Protein AF-A0A661KDM8-F1 (afdb_monomer_lite)

Foldseek 3Di:
DDPDDPPVDVVVVVVLVVLLVVLVVLLVVLVVVLVVVDPDLSNLLSVLSNVLSVLLNVLSVLVVVCVPPPDVVSVVVSVVSNVVSVVSNVVSVVVSVVD

Radius of gyration: 16.79 Å; chains: 1; bounding box: 44×20×50 Å

pLDDT: mean 72.52, std 11.87, range [35.94, 87.19]

Sequence (99 aa):
MEISGYVFNINDVIVKLFMLVIYGIIAFIFLKARKNFSGGKIAQVSTLIVIMILLFAVSDLVYFLVPFIGQAFTVALSTIFRLIGLCVLAFGGVRLVTI

Secondary structure (DSSP, 8-state):
---------HHHHHHHHHHHHHHHHHHHHHHHHHHHSTTSHHHHHHHHHHHHHHHHHHHHHHHHTHHHH-HHHHHHHHHHHHHHHHHHHHHHHHHHHH-

Structure (mmCIF, N/CA/C/O backbone):
data_AF-A0A661KDM8-F1
#
_entry.id   AF-A0A661KDM8-F1
#
loop_
_atom_site.group_PDB
_atom_site.id
_atom_site.type_symbol
_atom_site.label_atom_id
_atom_site.label_alt_id
_atom_site.label_comp_id
_atom_site.label_asym_id
_atom_site.label_entity_id
_atom_site.label_seq_id
_atom_site.pdbx_PDB_ins_code
_atom_site.Cartn_x
_atom_site.Cartn_y
_atom_site.Cartn_z
_atom_site.occupancy
_atom_site.B_iso_or_equiv
_atom_site.auth_seq_id
_atom_site.auth_comp_id
_atom_site.auth_asym_id
_atom_site.auth_atom_id
_atom_site.pdbx_PDB_model_num
ATOM 1 N N . MET A 1 1 ? 25.162 -13.482 -27.519 1.00 37.97 1 MET A N 1
ATOM 2 C CA . MET A 1 1 ? 25.161 -12.295 -26.640 1.00 37.97 1 MET A CA 1
ATOM 3 C C . MET A 1 1 ? 23.707 -11.872 -26.508 1.00 37.97 1 MET A C 1
ATOM 5 O O . MET A 1 1 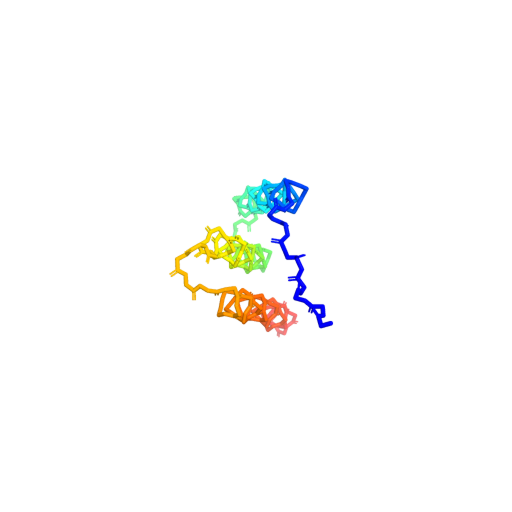? 23.189 -11.158 -27.355 1.00 37.97 1 MET A O 1
ATOM 9 N N . GLU A 1 2 ? 23.011 -12.489 -25.555 1.00 35.94 2 GLU A N 1
ATOM 10 C CA . GLU A 1 2 ? 21.574 -12.326 -25.329 1.00 35.94 2 GLU A CA 1
ATOM 11 C C . GLU A 1 2 ? 21.320 -10.959 -24.689 1.00 35.94 2 GLU A C 1
ATOM 13 O O . GLU A 1 2 ? 21.478 -10.773 -23.485 1.00 35.94 2 GLU A O 1
ATOM 18 N N . ILE A 1 3 ? 20.968 -9.974 -25.515 1.00 47.94 3 ILE A N 1
ATOM 19 C CA . ILE A 1 3 ? 20.397 -8.717 -25.038 1.00 47.94 3 ILE A CA 1
ATOM 20 C C . ILE A 1 3 ? 18.936 -9.019 -24.726 1.00 47.94 3 ILE A C 1
ATOM 22 O O . ILE A 1 3 ? 18.089 -9.087 -25.615 1.00 47.94 3 ILE A O 1
ATOM 26 N N . SER A 1 4 ? 18.711 -9.320 -23.449 1.00 45.25 4 SER A N 1
ATOM 27 C CA . SER A 1 4 ? 17.441 -9.734 -22.868 1.00 45.25 4 SER A CA 1
ATOM 28 C C . SER A 1 4 ? 16.326 -8.768 -23.263 1.00 45.25 4 SER A C 1
ATOM 30 O O . SER A 1 4 ? 16.291 -7.606 -22.852 1.00 45.25 4 SER A O 1
ATOM 32 N N . GLY A 1 5 ? 15.447 -9.268 -24.129 1.00 44.78 5 GLY A N 1
ATOM 33 C CA . GLY A 1 5 ? 14.269 -8.581 -24.609 1.00 44.78 5 GLY A CA 1
ATOM 34 C C . GLY A 1 5 ? 13.248 -8.445 -23.494 1.00 44.78 5 GLY A C 1
ATOM 35 O O . GLY A 1 5 ? 12.580 -9.406 -23.137 1.00 44.78 5 GLY A O 1
ATOM 36 N N . TYR A 1 6 ? 13.061 -7.223 -23.015 1.00 48.47 6 TYR A N 1
ATOM 37 C CA . TYR A 1 6 ? 11.785 -6.819 -22.445 1.00 48.47 6 TYR A CA 1
ATOM 38 C C . TYR A 1 6 ? 10.978 -6.177 -23.564 1.00 48.47 6 TYR A C 1
ATOM 40 O O . TYR A 1 6 ? 10.935 -4.958 -23.727 1.00 48.47 6 TYR A O 1
ATOM 48 N N . VAL A 1 7 ? 10.350 -7.036 -24.369 1.00 49.59 7 VAL A N 1
ATOM 49 C CA . VAL A 1 7 ? 9.136 -6.647 -25.084 1.00 49.59 7 VAL A CA 1
ATOM 50 C C . VAL A 1 7 ? 8.209 -6.098 -24.007 1.00 49.59 7 VAL A C 1
ATOM 52 O O . VAL A 1 7 ? 7.941 -6.800 -23.035 1.00 49.59 7 VAL A O 1
ATOM 55 N N . PHE A 1 8 ? 7.770 -4.848 -24.142 1.00 53.69 8 PHE A N 1
ATOM 56 C CA . PHE A 1 8 ? 6.684 -4.285 -23.346 1.00 53.69 8 PHE A CA 1
ATOM 57 C C . PHE A 1 8 ? 5.452 -5.163 -23.596 1.00 53.69 8 PHE A C 1
ATOM 59 O O . PHE A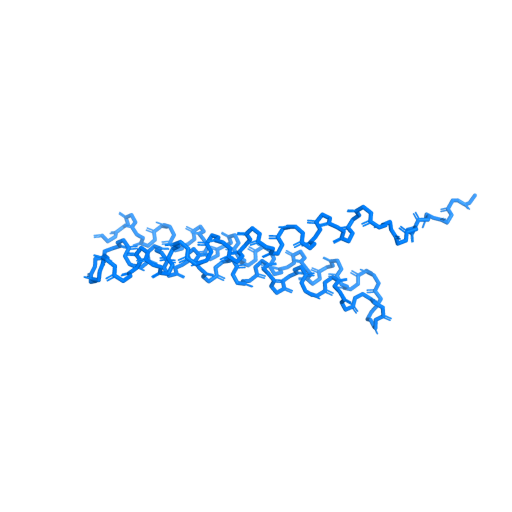 1 8 ? 4.702 -4.963 -24.551 1.00 53.69 8 PHE A O 1
ATOM 66 N N . ASN A 1 9 ? 5.340 -6.249 -22.834 1.00 60.12 9 ASN A N 1
ATOM 67 C CA . ASN A 1 9 ? 4.358 -7.277 -23.081 1.00 60.12 9 ASN A CA 1
ATOM 68 C C . ASN A 1 9 ? 3.039 -6.710 -22.583 1.00 60.12 9 ASN A C 1
ATOM 70 O O . ASN A 1 9 ? 2.886 -6.391 -21.404 1.00 60.12 9 ASN A O 1
ATOM 74 N N . ILE A 1 10 ? 2.081 -6.571 -23.492 1.00 64.06 10 ILE A N 1
ATOM 75 C CA . ILE A 1 10 ? 0.721 -6.129 -23.171 1.00 64.06 10 ILE A CA 1
ATOM 76 C C . ILE A 1 10 ? 0.151 -6.937 -21.993 1.00 64.06 10 ILE A C 1
ATOM 78 O O . ILE A 1 10 ? -0.547 -6.379 -21.153 1.00 64.06 10 ILE A O 1
ATOM 82 N N . ASN A 1 11 ? 0.541 -8.209 -21.863 1.00 70.56 11 ASN A N 1
ATOM 83 C CA . ASN A 1 11 ? 0.190 -9.070 -20.738 1.00 70.56 11 ASN A CA 1
ATOM 84 C C . ASN A 1 11 ? 0.663 -8.525 -19.374 1.00 70.56 11 ASN A C 1
ATOM 86 O O . ASN A 1 11 ? -0.136 -8.489 -18.443 1.00 70.56 11 ASN A O 1
ATOM 90 N N . ASP A 1 12 ? 1.901 -8.038 -19.242 1.00 71.88 12 ASP A N 1
ATOM 91 C CA . ASP A 1 12 ? 2.420 -7.483 -17.978 1.00 71.88 12 ASP A CA 1
ATOM 92 C C . ASP A 1 12 ? 1.689 -6.198 -17.576 1.00 71.88 12 ASP A C 1
ATOM 94 O O . ASP A 1 12 ? 1.376 -5.977 -16.402 1.00 71.88 12 ASP A O 1
ATOM 98 N N . VAL A 1 13 ? 1.373 -5.357 -18.563 1.00 74.06 13 VAL A N 1
ATOM 99 C CA . VAL A 1 13 ? 0.624 -4.112 -18.350 1.00 74.06 13 VAL A CA 1
ATOM 100 C C . VAL A 1 13 ? -0.806 -4.419 -17.925 1.00 74.06 13 VAL A C 1
ATOM 102 O O . VAL A 1 13 ? -1.294 -3.820 -16.968 1.00 74.06 13 VAL A O 1
ATOM 105 N N . ILE A 1 14 ? -1.461 -5.382 -18.582 1.00 78.12 14 ILE A N 1
ATOM 106 C CA . ILE A 1 14 ? -2.804 -5.843 -18.216 1.00 78.12 14 ILE A CA 1
ATOM 107 C C . ILE A 1 14 ? -2.799 -6.409 -16.795 1.00 78.12 14 ILE A C 1
ATOM 109 O O . ILE A 1 14 ? -3.667 -6.049 -16.004 1.00 78.12 14 ILE A O 1
ATOM 113 N N . VAL A 1 15 ? -1.814 -7.237 -16.435 1.00 81.62 15 VAL A N 1
ATOM 114 C CA . VAL A 1 15 ? -1.702 -7.815 -15.086 1.00 81.62 15 VAL A CA 1
ATOM 115 C C . VAL A 1 15 ? -1.522 -6.724 -14.029 1.00 81.62 15 VAL A C 1
ATOM 117 O O . VAL A 1 15 ? -2.205 -6.751 -13.004 1.00 81.62 15 VAL A O 1
ATOM 120 N N . LYS A 1 16 ? -0.659 -5.731 -14.273 1.00 76.00 16 LYS A N 1
ATOM 121 C CA . LYS A 1 16 ? -0.456 -4.597 -13.353 1.00 76.00 16 LYS A CA 1
ATOM 122 C C . LYS A 1 16 ? -1.690 -3.708 -13.235 1.00 76.00 16 LYS A C 1
ATOM 124 O O . LYS A 1 16 ? -2.039 -3.292 -12.131 1.00 76.00 16 LYS A O 1
ATOM 129 N N . LEU A 1 17 ? -2.385 -3.468 -14.345 1.00 78.31 17 LEU A N 1
ATOM 130 C CA . LEU A 1 17 ? -3.650 -2.737 -14.359 1.00 78.31 17 LEU A CA 1
ATOM 131 C C . LEU A 1 17 ? -4.724 -3.489 -13.555 1.00 78.31 17 LEU A C 1
ATOM 133 O O . LEU A 1 17 ? -5.428 -2.890 -12.744 1.00 78.31 17 LEU A O 1
ATOM 137 N N . PHE A 1 18 ? -4.804 -4.810 -13.719 1.00 82.62 18 PHE A N 1
ATOM 138 C CA . PHE A 1 18 ? -5.736 -5.665 -12.988 1.00 82.62 18 PHE A CA 1
ATOM 139 C C . PHE A 1 18 ? -5.423 -5.696 -11.484 1.00 82.62 18 PHE A C 1
ATOM 141 O O . PHE A 1 18 ? -6.323 -5.550 -10.657 1.00 82.62 18 PHE A O 1
ATOM 148 N N . MET A 1 19 ? -4.140 -5.788 -11.119 1.00 83.19 19 MET A N 1
ATOM 149 C CA . MET A 1 19 ? -3.666 -5.646 -9.737 1.00 83.19 19 MET A CA 1
ATOM 150 C C . MET A 1 19 ? -4.080 -4.304 -9.124 1.00 83.19 19 MET A C 1
ATOM 152 O O . MET A 1 19 ? -4.555 -4.272 -7.990 1.00 83.19 19 MET A O 1
ATOM 156 N N . LEU A 1 20 ? -3.967 -3.204 -9.872 1.00 82.75 20 LEU A N 1
ATOM 157 C CA . LEU A 1 20 ? -4.354 -1.872 -9.403 1.00 82.75 20 LEU A CA 1
ATOM 158 C C . LEU A 1 20 ? -5.859 -1.786 -9.103 1.00 82.75 20 LEU A C 1
ATOM 160 O O . LEU A 1 20 ? -6.251 -1.236 -8.071 1.00 82.75 20 LEU A O 1
ATOM 164 N N . VAL A 1 21 ? -6.701 -2.393 -9.948 1.00 86.06 21 VAL A N 1
ATOM 165 C CA . VAL A 1 21 ? -8.150 -2.499 -9.701 1.00 86.06 21 VAL A CA 1
ATOM 166 C C . VAL A 1 21 ? -8.430 -3.297 -8.427 1.00 86.06 21 VAL A C 1
ATOM 168 O O . VAL A 1 21 ? -9.213 -2.854 -7.586 1.00 86.06 21 VAL A O 1
ATOM 171 N N . ILE A 1 22 ? -7.759 -4.437 -8.241 1.00 86.62 22 ILE A N 1
ATOM 172 C CA . ILE A 1 22 ? -7.898 -5.262 -7.034 1.00 86.62 22 ILE A CA 1
ATOM 173 C C . ILE A 1 22 ? -7.489 -4.471 -5.786 1.00 86.62 22 ILE A C 1
ATOM 175 O O . ILE A 1 22 ? -8.241 -4.449 -4.812 1.00 86.62 22 ILE A O 1
ATOM 179 N N . TYR A 1 23 ? -6.356 -3.765 -5.813 1.00 84.19 23 TYR A N 1
ATOM 180 C CA . TYR A 1 23 ? -5.936 -2.898 -4.708 1.00 84.19 23 TYR A CA 1
ATOM 181 C C . TYR A 1 23 ? -6.995 -1.842 -4.375 1.00 84.19 23 TYR A C 1
ATOM 183 O O . TYR A 1 23 ? -7.300 -1.637 -3.198 1.00 84.19 23 TYR A O 1
ATOM 191 N N . GLY A 1 24 ? -7.620 -1.235 -5.387 1.00 82.31 24 GLY A N 1
ATOM 192 C CA . GLY A 1 24 ? -8.732 -0.303 -5.200 1.00 82.31 24 GLY A CA 1
ATOM 193 C C . GLY A 1 24 ? -9.949 -0.943 -4.524 1.00 82.31 24 GLY A C 1
ATOM 194 O O . GLY A 1 24 ? -10.489 -0.378 -3.571 1.00 82.31 24 GLY A O 1
ATOM 195 N N . ILE A 1 25 ? -10.350 -2.142 -4.960 1.00 87.19 25 ILE A N 1
ATOM 196 C CA . ILE A 1 25 ? -11.471 -2.889 -4.365 1.00 87.19 25 ILE A CA 1
ATOM 197 C C . ILE A 1 25 ? -11.178 -3.221 -2.901 1.00 87.19 25 ILE A C 1
ATOM 199 O O . ILE A 1 25 ? -12.020 -2.982 -2.033 1.00 87.19 25 ILE A O 1
ATOM 203 N N . ILE A 1 26 ? -9.981 -3.734 -2.610 1.00 85.94 26 ILE A N 1
ATOM 204 C CA . ILE A 1 26 ? -9.589 -4.088 -1.246 1.00 85.94 26 ILE A CA 1
ATOM 205 C C . ILE A 1 26 ? -9.586 -2.827 -0.373 1.00 85.94 26 ILE A C 1
ATOM 207 O O . ILE A 1 26 ? -10.235 -2.809 0.674 1.00 85.94 26 ILE A O 1
ATOM 211 N N . ALA A 1 27 ? -8.947 -1.743 -0.825 1.00 84.56 27 ALA A N 1
ATOM 212 C CA . ALA A 1 27 ? -8.943 -0.472 -0.108 1.00 84.56 27 ALA A CA 1
ATOM 213 C C . ALA A 1 27 ? -10.370 0.025 0.172 1.00 84.56 27 ALA A C 1
ATOM 215 O O . ALA A 1 27 ? -10.661 0.419 1.300 1.00 84.56 27 ALA A O 1
ATOM 216 N N . PHE A 1 28 ? -11.279 -0.062 -0.805 1.00 84.25 28 PHE A N 1
ATOM 217 C CA . PHE A 1 28 ? -12.677 0.344 -0.654 1.00 84.25 28 PHE A CA 1
ATOM 218 C C . PHE A 1 28 ? -13.434 -0.499 0.381 1.00 84.25 28 PHE A C 1
ATOM 220 O O . PHE A 1 28 ? -14.134 0.056 1.234 1.00 84.25 28 PHE A O 1
ATOM 227 N N . ILE A 1 29 ? -13.273 -1.827 0.351 1.00 85.25 29 ILE A N 1
ATOM 228 C CA . ILE A 1 29 ? -13.893 -2.736 1.326 1.00 85.25 29 ILE A CA 1
ATOM 229 C C . ILE A 1 29 ? -13.390 -2.421 2.737 1.00 85.25 29 ILE A C 1
ATOM 231 O O . ILE A 1 29 ? -14.205 -2.275 3.649 1.00 85.25 29 ILE A O 1
ATOM 235 N N . PHE A 1 30 ? -12.078 -2.243 2.924 1.00 81.25 30 PHE A N 1
ATOM 236 C CA . PHE A 1 30 ? -11.511 -1.908 4.233 1.00 81.25 30 PHE A CA 1
ATOM 237 C C . PHE A 1 30 ? -11.913 -0.509 4.711 1.00 81.25 30 PHE A C 1
ATOM 239 O O . PHE A 1 30 ? -12.205 -0.338 5.895 1.00 81.25 30 PHE A O 1
ATOM 246 N N . LEU A 1 31 ? -12.012 0.480 3.815 1.00 79.81 31 LEU A N 1
ATOM 247 C CA . LEU A 1 31 ? -12.510 1.815 4.161 1.00 79.81 31 LEU A CA 1
ATOM 248 C C . LEU A 1 31 ? -13.977 1.764 4.611 1.00 79.81 31 LEU A C 1
ATOM 250 O O . LEU A 1 31 ? -14.363 2.416 5.584 1.00 79.81 31 LEU A O 1
ATOM 254 N N . LYS A 1 32 ? -14.801 0.974 3.912 1.00 80.44 32 LYS A N 1
ATOM 255 C CA . LYS A 1 32 ? -16.214 0.778 4.251 1.00 80.44 32 LYS A CA 1
ATOM 256 C C . LYS A 1 32 ? -16.372 0.001 5.558 1.00 80.44 32 LYS A C 1
ATOM 258 O O . LYS A 1 32 ? -17.191 0.390 6.388 1.00 80.44 32 LYS A O 1
ATOM 263 N N . ALA A 1 33 ? -15.554 -1.026 5.785 1.00 76.69 33 ALA A N 1
ATOM 264 C CA . ALA A 1 33 ? -15.496 -1.746 7.053 1.00 76.69 33 ALA A CA 1
ATOM 265 C C . ALA A 1 33 ? -15.106 -0.807 8.204 1.00 76.69 33 ALA A C 1
ATOM 267 O O . ALA A 1 33 ? -15.769 -0.801 9.239 1.00 76.69 33 ALA A O 1
ATOM 268 N N . ARG A 1 34 ? -14.116 0.073 8.006 1.00 70.38 34 ARG A N 1
ATOM 269 C CA . ARG A 1 34 ? -13.699 1.065 9.011 1.00 70.38 34 ARG A CA 1
ATOM 270 C C . ARG A 1 34 ? -14.851 1.949 9.488 1.00 70.38 34 ARG A C 1
ATOM 272 O O . ARG A 1 34 ? -14.945 2.210 10.683 1.00 70.38 34 ARG A O 1
ATOM 279 N N . LYS A 1 35 ? -15.736 2.387 8.582 1.00 71.25 35 LYS A N 1
ATOM 280 C CA . LYS A 1 35 ? -16.913 3.198 8.948 1.00 71.25 35 LYS A CA 1
ATOM 281 C C . LYS A 1 35 ? -17.874 2.461 9.889 1.00 71.25 35 LYS A C 1
ATOM 283 O O . LYS A 1 35 ? -18.519 3.116 10.697 1.00 71.25 35 LYS A O 1
ATOM 288 N N . ASN A 1 36 ? -17.943 1.133 9.801 1.00 71.31 36 ASN A N 1
ATOM 289 C CA . ASN A 1 36 ? -18.812 0.307 10.642 1.00 71.31 36 ASN A CA 1
ATOM 290 C C . ASN A 1 36 ? -18.161 -0.099 11.978 1.00 71.31 36 ASN A C 1
ATOM 292 O O . ASN A 1 36 ? -18.874 -0.347 12.941 1.00 71.31 36 ASN A O 1
ATOM 296 N N . PHE A 1 37 ? -16.826 -0.131 12.065 1.00 65.69 37 PHE A N 1
ATOM 297 C CA . PHE A 1 37 ? -16.076 -0.533 13.268 1.00 65.69 37 PHE A CA 1
ATOM 298 C C . PHE A 1 37 ? -15.388 0.649 13.976 1.00 65.69 37 PHE A C 1
ATOM 300 O O . PHE A 1 37 ? -14.271 0.519 14.484 1.00 65.69 37 PHE A O 1
ATOM 307 N N . SER A 1 38 ? -16.030 1.822 13.979 1.00 58.78 38 SER A N 1
ATOM 308 C CA . SER A 1 38 ? -15.448 3.057 14.516 1.00 58.78 38 SER A CA 1
ATOM 309 C C . SER A 1 38 ? -15.061 2.915 15.997 1.00 58.78 38 SER A C 1
ATOM 311 O O . SER A 1 38 ? -15.912 2.654 16.842 1.00 58.78 38 SER A O 1
ATOM 313 N N . GLY A 1 39 ? -13.770 3.101 16.303 1.00 65.00 39 GLY A N 1
ATOM 314 C CA . GLY A 1 39 ? -13.248 3.242 17.671 1.00 65.00 39 GLY A CA 1
ATOM 315 C C . GLY A 1 39 ? -12.519 2.032 18.270 1.00 65.00 39 GLY A C 1
ATOM 316 O O . GLY A 1 39 ? -11.923 2.169 19.333 1.00 65.00 39 GLY A O 1
ATOM 317 N N . GLY A 1 40 ? -12.513 0.867 17.611 1.00 71.44 40 GLY A N 1
ATOM 318 C CA . GLY A 1 40 ? -11.844 -0.344 18.120 1.00 71.44 40 GLY A CA 1
ATOM 319 C C . GLY A 1 40 ? -10.472 -0.641 17.496 1.00 71.44 40 GLY A C 1
ATOM 320 O O . GLY A 1 40 ? -10.093 -0.055 16.480 1.00 71.44 40 GLY A O 1
ATOM 321 N N . LYS A 1 41 ? -9.764 -1.649 18.037 1.00 68.44 41 LYS A N 1
ATOM 322 C CA . LYS A 1 41 ? -8.520 -2.220 17.459 1.00 68.44 41 LYS A CA 1
ATOM 323 C C . LYS A 1 41 ? -8.674 -2.561 15.966 1.00 68.44 41 LYS A C 1
ATOM 325 O O . LYS A 1 41 ? -7.763 -2.354 15.172 1.00 68.44 41 LYS A O 1
ATOM 330 N N . ILE A 1 42 ? -9.877 -2.979 15.568 1.00 72.38 42 ILE A N 1
ATOM 331 C CA . ILE A 1 42 ? -10.276 -3.320 14.192 1.00 72.38 42 ILE A CA 1
ATOM 332 C C . ILE A 1 42 ? -10.095 -2.127 13.231 1.00 72.38 42 ILE A C 1
ATOM 334 O O . ILE A 1 42 ? -9.601 -2.290 12.113 1.00 72.38 42 ILE A O 1
ATOM 338 N N . ALA A 1 43 ? -10.423 -0.906 13.670 1.00 73.69 43 ALA A N 1
ATOM 339 C CA . ALA A 1 43 ? -10.256 0.297 12.856 1.00 73.69 43 ALA A CA 1
ATOM 340 C C . ALA A 1 43 ? -8.775 0.638 12.626 1.00 73.69 43 ALA A C 1
ATOM 342 O O . ALA A 1 43 ? -8.411 1.080 11.530 1.00 73.69 43 ALA A O 1
ATOM 343 N N . GLN A 1 44 ? -7.910 0.387 13.612 1.00 75.44 44 GLN A N 1
ATOM 344 C CA . GLN A 1 44 ? -6.462 0.556 13.459 1.00 75.44 44 GLN A CA 1
ATOM 345 C C . GLN A 1 44 ? -5.882 -0.466 12.471 1.00 75.44 44 GLN A C 1
ATOM 347 O O . GLN A 1 44 ? -5.141 -0.065 11.573 1.00 75.44 44 GLN A O 1
ATOM 352 N N . VAL A 1 45 ? -6.300 -1.741 12.539 1.00 79.38 45 VAL A N 1
ATOM 353 C CA . VAL A 1 45 ? -5.885 -2.777 11.564 1.00 79.38 45 VAL A CA 1
ATOM 354 C C . VAL A 1 45 ? -6.281 -2.391 10.148 1.00 79.38 45 VAL A C 1
ATOM 356 O O . VAL A 1 45 ? -5.455 -2.412 9.238 1.00 79.38 45 VAL A O 1
ATOM 359 N N . SER A 1 46 ? -7.541 -1.991 9.961 1.00 79.50 46 SER A N 1
ATOM 360 C CA . SER A 1 46 ? -8.044 -1.605 8.641 1.00 79.50 46 SER A CA 1
ATOM 361 C C . SER A 1 46 ? -7.272 -0.419 8.058 1.00 79.50 46 SER A C 1
ATOM 363 O O . SER A 1 46 ? -6.964 -0.412 6.871 1.00 79.50 46 SER A O 1
ATOM 365 N N . THR A 1 47 ? -6.886 0.549 8.896 1.00 79.88 47 THR A N 1
ATOM 366 C CA . THR A 1 47 ? -6.109 1.720 8.466 1.00 79.88 47 THR A CA 1
ATOM 367 C C . THR A 1 47 ? -4.703 1.310 8.031 1.00 79.88 47 THR A C 1
ATOM 369 O O . THR A 1 47 ? -4.218 1.780 7.005 1.00 79.88 47 THR A O 1
ATOM 372 N N . LEU A 1 48 ? -4.076 0.386 8.761 1.00 80.69 48 LEU A N 1
ATOM 373 C CA . LEU A 1 48 ? -2.764 -0.159 8.422 1.00 80.69 48 LEU A CA 1
ATOM 374 C C . LEU A 1 48 ? -2.778 -0.909 7.079 1.00 80.69 48 LEU A C 1
ATOM 376 O O . LEU A 1 48 ? -1.912 -0.685 6.234 1.00 80.69 48 LEU A O 1
ATOM 380 N N . ILE A 1 49 ? -3.787 -1.759 6.862 1.00 83.38 49 ILE A N 1
ATOM 381 C CA . ILE A 1 49 ? -3.952 -2.525 5.619 1.00 83.38 49 ILE A CA 1
ATOM 382 C C . ILE A 1 49 ? -4.182 -1.583 4.431 1.00 83.38 49 ILE A C 1
ATOM 384 O O . ILE A 1 49 ? -3.551 -1.744 3.389 1.00 83.38 49 ILE A O 1
ATOM 388 N N . VAL A 1 50 ? -5.029 -0.562 4.593 1.00 82.50 50 VAL A N 1
ATOM 389 C CA . VAL A 1 50 ? -5.278 0.440 3.542 1.00 82.50 50 VAL A CA 1
ATOM 390 C C . VAL A 1 50 ? -3.998 1.206 3.195 1.00 82.50 50 VAL A C 1
ATOM 392 O O . VAL A 1 50 ? -3.720 1.408 2.015 1.00 82.50 50 VAL A O 1
ATOM 395 N N . ILE A 1 51 ? -3.190 1.586 4.191 1.00 82.81 51 ILE A N 1
ATOM 396 C CA . ILE A 1 51 ? -1.896 2.249 3.964 1.00 82.81 51 ILE A CA 1
ATOM 397 C C . ILE A 1 51 ? -0.927 1.331 3.208 1.00 82.81 51 ILE A C 1
ATOM 399 O O . ILE A 1 51 ? -0.298 1.788 2.254 1.00 82.81 51 ILE A O 1
ATOM 403 N N . MET A 1 52 ? -0.829 0.046 3.572 1.00 86.38 52 MET A N 1
ATOM 404 C CA . MET A 1 52 ? 0.021 -0.903 2.838 1.00 86.38 52 MET A CA 1
ATOM 405 C C . MET A 1 52 ? -0.412 -1.020 1.373 1.00 86.38 52 MET A C 1
ATOM 407 O O . MET A 1 52 ? 0.426 -0.976 0.473 1.00 86.38 52 MET A O 1
ATOM 411 N N . ILE A 1 53 ? -1.715 -1.156 1.132 1.00 84.81 53 ILE A N 1
ATOM 412 C CA . ILE A 1 53 ? -2.270 -1.311 -0.215 1.00 84.81 53 ILE A CA 1
ATOM 413 C C . ILE A 1 53 ? -2.045 -0.050 -1.048 1.00 84.81 53 ILE A C 1
ATOM 415 O O . ILE A 1 53 ? -1.697 -0.156 -2.222 1.00 84.81 53 ILE A O 1
ATOM 419 N N . LEU A 1 54 ? -2.170 1.137 -0.449 1.00 81.75 54 LEU A N 1
ATOM 420 C CA . LEU A 1 54 ? -1.806 2.392 -1.109 1.00 81.75 54 LEU A CA 1
ATOM 421 C C . LEU A 1 54 ? -0.318 2.422 -1.476 1.00 81.75 54 LEU A C 1
ATOM 423 O O . LEU A 1 54 ? 0.018 2.797 -2.596 1.00 81.75 54 LEU A O 1
ATOM 427 N N . LEU A 1 55 ? 0.571 1.973 -0.585 1.00 81.00 55 LEU A N 1
ATOM 428 C CA . LEU A 1 55 ? 2.006 1.855 -0.875 1.00 81.00 55 LEU A CA 1
ATOM 429 C C . LEU A 1 55 ? 2.287 0.889 -2.036 1.00 81.00 55 LEU A C 1
ATOM 431 O O . LEU A 1 55 ? 3.139 1.161 -2.884 1.00 81.00 55 LEU A O 1
ATOM 435 N N . PHE A 1 56 ? 1.560 -0.226 -2.095 1.00 80.44 56 PHE A N 1
ATOM 436 C CA . PHE A 1 56 ? 1.655 -1.198 -3.185 1.00 80.44 56 PHE A CA 1
ATOM 437 C C . PHE A 1 56 ? 1.132 -0.621 -4.503 1.00 80.44 56 PHE A C 1
ATOM 439 O O . PHE A 1 56 ? 1.780 -0.786 -5.535 1.00 80.44 56 PHE A O 1
ATOM 446 N N . ALA A 1 57 ? 0.023 0.118 -4.470 1.00 79.00 57 ALA A N 1
ATOM 447 C CA . ALA A 1 57 ? -0.508 0.805 -5.640 1.00 79.00 57 ALA A CA 1
ATOM 448 C C . ALA A 1 57 ? 0.483 1.852 -6.175 1.00 79.00 57 ALA A C 1
ATOM 450 O O . ALA A 1 57 ? 0.723 1.898 -7.378 1.00 79.00 57 ALA A O 1
ATOM 451 N N . VAL A 1 58 ? 1.122 2.632 -5.294 1.00 79.06 58 VAL A N 1
ATOM 452 C CA . VAL A 1 58 ? 2.187 3.575 -5.680 1.00 79.06 58 VAL A CA 1
ATOM 453 C C . VAL A 1 58 ? 3.377 2.832 -6.289 1.00 79.06 58 VAL A C 1
ATOM 455 O O . VAL A 1 58 ? 3.890 3.255 -7.320 1.00 79.06 58 VAL A O 1
ATOM 458 N N . SER A 1 59 ? 3.781 1.696 -5.716 1.00 77.75 59 SER A N 1
ATOM 459 C CA . SER A 1 59 ? 4.854 0.856 -6.265 1.00 77.75 59 SER A CA 1
ATOM 460 C C . SER A 1 59 ? 4.559 0.365 -7.690 1.00 77.75 59 SER A C 1
ATOM 462 O O . SER A 1 59 ? 5.447 0.378 -8.545 1.00 77.75 59 SER A O 1
ATOM 464 N N . ASP A 1 60 ? 3.315 -0.028 -7.976 1.00 72.44 60 ASP A N 1
ATOM 465 C CA . ASP A 1 60 ? 2.906 -0.428 -9.327 1.00 72.44 60 ASP A CA 1
ATOM 466 C C . ASP A 1 60 ? 2.750 0.772 -10.282 1.00 72.44 60 ASP A C 1
ATOM 468 O O . ASP A 1 60 ? 3.037 0.646 -11.473 1.00 72.44 60 ASP A O 1
ATOM 472 N N . LEU A 1 61 ? 2.422 1.962 -9.767 1.00 71.50 61 LEU A N 1
ATOM 473 C CA . LEU A 1 61 ? 2.375 3.214 -10.536 1.00 71.50 61 LEU A CA 1
ATOM 474 C C . LEU A 1 61 ? 3.782 3.705 -10.921 1.00 71.50 61 LEU A C 1
ATOM 476 O O . LEU A 1 61 ? 3.991 4.179 -12.036 1.00 71.50 61 LEU A O 1
ATOM 480 N N . VAL A 1 62 ? 4.781 3.497 -10.057 1.00 70.12 62 VAL A N 1
ATOM 481 C CA . VAL A 1 62 ? 6.202 3.736 -10.375 1.00 70.12 62 VAL A CA 1
ATOM 482 C C . VAL A 1 62 ? 6.647 2.878 -11.565 1.00 70.12 62 VAL A C 1
ATOM 484 O O . VAL A 1 62 ? 7.443 3.336 -12.381 1.00 70.12 62 VAL A O 1
ATOM 487 N N . TYR A 1 63 ? 6.074 1.683 -11.740 1.00 66.50 63 TYR A N 1
ATOM 488 C CA . TYR A 1 63 ? 6.311 0.833 -12.913 1.00 66.50 63 TYR A CA 1
ATOM 489 C C . TYR A 1 63 ? 5.751 1.423 -14.218 1.00 66.50 63 TYR A C 1
ATOM 491 O O . TYR A 1 63 ? 6.260 1.143 -15.299 1.00 66.50 63 TYR A O 1
ATOM 499 N N . PHE A 1 64 ? 4.738 2.281 -14.131 1.00 64.81 64 PHE A N 1
ATOM 500 C CA . PHE A 1 64 ? 4.245 3.055 -15.271 1.00 64.81 64 PHE A CA 1
ATOM 501 C C . PHE A 1 64 ? 5.188 4.212 -15.644 1.00 64.81 64 PHE A C 1
ATOM 503 O O . PHE A 1 64 ? 5.142 4.706 -16.768 1.00 64.81 64 PHE A O 1
ATOM 510 N N . LEU A 1 65 ? 6.081 4.607 -14.728 1.00 63.88 65 LEU A N 1
ATOM 511 C CA . LEU A 1 65 ? 7.095 5.651 -14.915 1.00 63.88 65 LEU A CA 1
ATOM 512 C C . LEU A 1 65 ? 8.445 5.107 -15.438 1.00 63.88 65 LEU A C 1
ATOM 514 O O . LEU A 1 65 ? 9.378 5.881 -15.659 1.00 63.88 65 LEU A O 1
ATOM 518 N N . VAL A 1 66 ? 8.534 3.792 -15.705 1.00 62.72 66 VAL A N 1
ATOM 519 C CA . VAL A 1 66 ? 9.661 3.119 -16.389 1.00 62.72 66 VAL A CA 1
ATOM 520 C C . VAL A 1 66 ? 10.209 3.880 -17.606 1.00 62.72 66 VAL A C 1
ATOM 522 O O . VAL A 1 66 ? 11.436 3.985 -17.698 1.00 62.72 66 VAL A O 1
ATOM 525 N N . PRO A 1 67 ? 9.389 4.428 -18.533 1.00 58.69 67 PRO A N 1
ATOM 526 C CA . PRO A 1 67 ? 9.926 5.082 -19.726 1.00 58.69 67 PRO A CA 1
ATOM 527 C C . PRO A 1 67 ? 10.751 6.351 -19.446 1.00 58.69 67 PRO A C 1
ATOM 529 O O . PRO A 1 67 ? 11.481 6.778 -20.333 1.00 58.69 67 PRO A O 1
ATOM 532 N N . PHE A 1 68 ? 10.682 6.939 -18.242 1.00 59.12 68 PHE A N 1
ATOM 533 C CA . PHE A 1 68 ? 11.384 8.189 -17.907 1.00 59.12 68 PHE A CA 1
ATOM 534 C C . PHE A 1 68 ? 12.672 8.013 -17.080 1.00 59.12 68 PHE A C 1
ATOM 536 O O . PHE A 1 68 ? 13.535 8.884 -17.134 1.00 59.12 68 PHE A O 1
ATOM 543 N N . ILE A 1 69 ? 12.815 6.930 -16.302 1.00 60.16 69 ILE A N 1
ATOM 544 C CA . ILE A 1 69 ? 13.848 6.811 -15.241 1.00 60.16 69 ILE A CA 1
ATOM 545 C C . ILE A 1 69 ? 14.804 5.614 -15.419 1.00 60.16 69 ILE A C 1
ATOM 547 O O . ILE A 1 69 ? 15.821 5.516 -14.733 1.00 60.16 69 ILE A O 1
ATOM 551 N N . GLY A 1 70 ? 14.541 4.740 -16.394 1.00 61.78 70 GLY A N 1
ATOM 552 C CA . GLY A 1 70 ? 15.359 3.555 -16.655 1.00 61.78 70 GLY A CA 1
ATOM 553 C C . GLY A 1 70 ? 14.955 2.359 -15.785 1.00 61.78 70 GLY A C 1
ATOM 554 O O . GLY A 1 70 ? 14.734 2.465 -14.578 1.00 61.78 70 GLY A O 1
ATOM 555 N N . GLN A 1 71 ? 14.866 1.184 -16.416 1.00 65.50 71 GLN A N 1
ATOM 556 C CA . GLN A 1 71 ? 14.240 -0.019 -15.845 1.00 65.50 71 GLN A CA 1
ATOM 557 C C . GLN A 1 71 ? 14.865 -0.482 -14.520 1.00 65.50 71 GLN A C 1
ATOM 559 O O . GLN A 1 71 ? 14.141 -0.853 -13.598 1.00 65.50 71 GLN A O 1
ATOM 564 N N . ALA A 1 72 ? 16.194 -0.428 -14.394 1.00 67.00 72 ALA A N 1
ATOM 565 C CA . ALA A 1 72 ? 16.894 -0.878 -13.189 1.00 67.00 72 ALA A CA 1
ATOM 566 C C . ALA A 1 72 ? 16.496 -0.065 -11.945 1.00 67.00 72 ALA A C 1
ATOM 568 O O . ALA A 1 72 ? 16.294 -0.625 -10.866 1.00 67.00 72 ALA A O 1
ATOM 569 N N . PHE A 1 73 ? 16.325 1.248 -12.106 1.00 71.38 73 PHE A N 1
ATOM 570 C CA . PHE A 1 73 ? 15.982 2.143 -11.005 1.00 71.38 73 PHE A CA 1
ATOM 571 C C . PHE A 1 73 ? 14.512 1.995 -10.602 1.00 71.38 73 PHE A C 1
ATOM 573 O O . PHE A 1 73 ? 14.185 1.947 -9.416 1.00 71.38 73 PHE A O 1
ATOM 580 N N . THR A 1 74 ? 13.625 1.832 -11.585 1.00 71.06 74 THR A N 1
ATOM 581 C CA . THR A 1 74 ? 12.200 1.582 -11.350 1.00 71.06 74 THR A CA 1
ATOM 582 C C . THR A 1 74 ? 11.953 0.273 -10.598 1.00 71.06 74 THR A C 1
ATOM 584 O O . THR A 1 74 ? 11.169 0.250 -9.647 1.00 71.06 74 THR A O 1
ATOM 587 N N . VAL A 1 75 ? 12.633 -0.811 -10.982 1.00 70.88 75 VAL A N 1
ATOM 588 C CA . VAL A 1 75 ? 12.494 -2.115 -10.314 1.00 70.88 75 VAL A CA 1
ATOM 589 C C . VAL A 1 75 ? 13.012 -2.051 -8.876 1.00 70.88 75 VAL A C 1
ATOM 591 O O . VAL A 1 75 ? 12.335 -2.531 -7.962 1.00 70.88 75 VAL A O 1
ATOM 594 N N . ALA A 1 76 ? 14.162 -1.410 -8.648 1.00 77.88 76 ALA A N 1
ATOM 595 C CA . ALA A 1 76 ? 14.704 -1.219 -7.305 1.00 77.88 76 ALA A CA 1
ATOM 596 C C . ALA A 1 76 ? 13.746 -0.406 -6.419 1.00 77.88 76 ALA A C 1
ATOM 598 O O . ALA A 1 76 ? 13.413 -0.832 -5.311 1.00 77.88 76 ALA A O 1
ATOM 599 N N . LEU A 1 77 ? 13.229 0.718 -6.927 1.00 79.56 77 LEU A N 1
ATOM 600 C CA . LEU A 1 77 ? 12.316 1.584 -6.182 1.00 79.56 77 LEU A CA 1
ATOM 601 C C . LEU A 1 77 ? 10.982 0.888 -5.874 1.00 79.56 77 LEU A C 1
ATOM 603 O O . LEU A 1 77 ? 10.508 0.935 -4.738 1.00 79.56 77 LEU A O 1
ATOM 607 N N . SER A 1 78 ? 10.409 0.178 -6.851 1.00 77.31 78 SER A N 1
ATOM 608 C CA . SER A 1 78 ? 9.190 -0.619 -6.664 1.00 77.31 78 SER A CA 1
ATOM 609 C C . SER A 1 78 ? 9.376 -1.682 -5.572 1.00 77.31 78 SER A C 1
ATOM 611 O O . SER A 1 78 ? 8.516 -1.841 -4.695 1.00 77.31 78 SER A O 1
ATOM 613 N N . THR A 1 79 ? 10.530 -2.352 -5.568 1.00 80.44 79 THR A N 1
ATOM 614 C CA . THR A 1 79 ? 10.872 -3.378 -4.574 1.00 80.44 79 THR A CA 1
ATOM 615 C C . THR A 1 79 ? 11.011 -2.784 -3.175 1.00 80.44 79 THR A C 1
ATOM 617 O O . THR A 1 79 ? 10.440 -3.326 -2.230 1.00 80.44 79 THR A O 1
ATOM 620 N N . ILE A 1 80 ? 11.687 -1.639 -3.037 1.00 83.06 80 ILE A N 1
ATOM 621 C CA . ILE A 1 80 ? 11.838 -0.938 -1.751 1.00 83.06 80 ILE A CA 1
ATOM 622 C C . ILE A 1 80 ? 10.469 -0.539 -1.188 1.00 83.06 80 ILE A C 1
ATOM 624 O O . ILE A 1 80 ? 10.186 -0.804 -0.021 1.00 83.06 80 ILE A O 1
ATOM 628 N N . PHE A 1 81 ? 9.586 0.027 -2.015 1.00 80.69 81 PHE A N 1
ATOM 629 C CA . PHE A 1 81 ? 8.230 0.389 -1.592 1.00 80.69 81 PHE A CA 1
ATOM 630 C C . PHE A 1 81 ? 7.417 -0.823 -1.113 1.00 80.69 81 PHE A C 1
ATOM 632 O O . PHE A 1 81 ? 6.723 -0.740 -0.097 1.00 80.69 81 PHE A O 1
ATOM 639 N N . ARG A 1 82 ? 7.530 -1.966 -1.803 1.00 81.00 82 ARG A N 1
ATOM 640 C CA . ARG 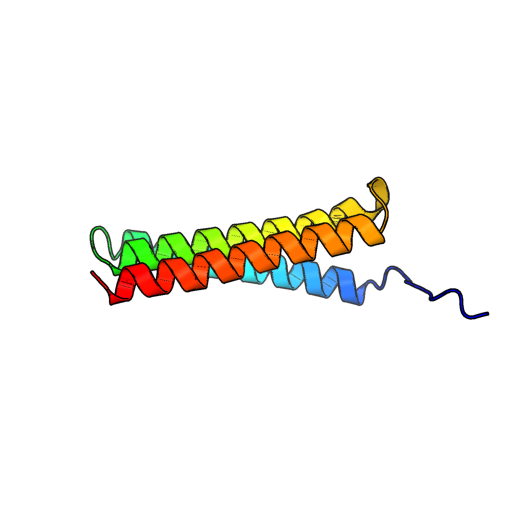A 1 82 ? 6.884 -3.218 -1.375 1.00 81.00 82 ARG A CA 1
ATOM 641 C C . ARG A 1 82 ? 7.452 -3.721 -0.050 1.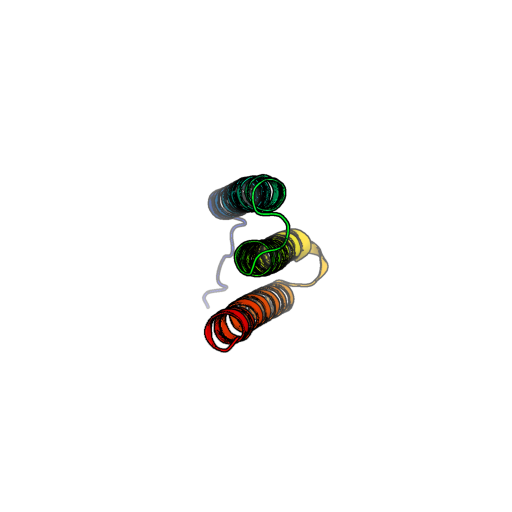00 81.00 82 ARG A C 1
ATOM 643 O O . ARG A 1 82 ? 6.686 -4.131 0.819 1.00 81.00 82 ARG A O 1
ATOM 650 N N . LEU A 1 83 ? 8.769 -3.635 0.129 1.00 85.19 83 LEU A N 1
ATOM 651 C CA . LEU A 1 83 ? 9.437 -4.037 1.364 1.00 85.19 83 LEU A CA 1
ATOM 652 C C . LEU A 1 83 ? 8.967 -3.188 2.552 1.00 85.19 83 LEU A C 1
ATOM 654 O O . LEU A 1 83 ? 8.598 -3.731 3.588 1.00 85.19 83 LEU A O 1
ATOM 658 N N . ILE A 1 84 ? 8.901 -1.865 2.376 1.00 82.94 84 ILE A N 1
ATOM 659 C CA . ILE A 1 84 ? 8.391 -0.941 3.398 1.00 82.94 84 ILE A CA 1
ATOM 660 C C . ILE A 1 84 ? 6.932 -1.271 3.729 1.00 82.94 84 ILE A C 1
ATOM 662 O O . ILE A 1 84 ? 6.582 -1.328 4.905 1.00 82.94 84 ILE A O 1
ATOM 666 N N . GLY A 1 85 ? 6.095 -1.549 2.724 1.00 81.06 85 GLY A N 1
ATOM 667 C CA . GLY A 1 85 ? 4.705 -1.959 2.938 1.00 81.06 85 GLY A CA 1
ATOM 668 C C . GLY A 1 85 ? 4.584 -3.227 3.791 1.00 81.06 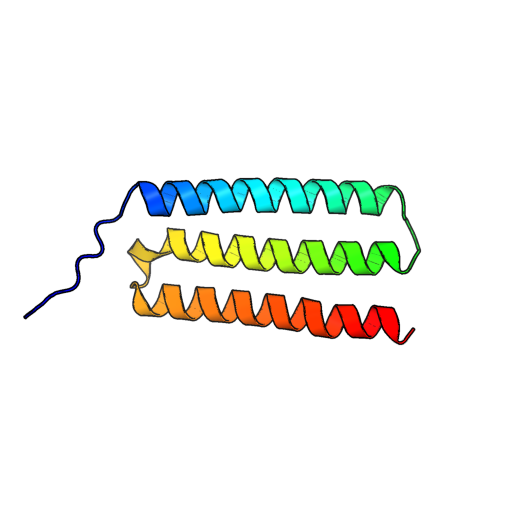85 GLY A C 1
ATOM 669 O O . GLY A 1 85 ? 3.817 -3.245 4.755 1.00 81.06 85 GLY A O 1
ATOM 670 N N . LEU A 1 86 ? 5.389 -4.252 3.497 1.00 84.12 86 LEU A N 1
ATOM 671 C CA . LEU A 1 86 ? 5.434 -5.492 4.280 1.00 84.12 86 LEU A CA 1
ATOM 672 C C . LEU A 1 86 ? 5.935 -5.255 5.709 1.00 84.12 86 LEU A C 1
ATOM 674 O O . LEU A 1 86 ? 5.362 -5.799 6.652 1.00 84.12 86 LEU A O 1
ATOM 678 N N . CYS A 1 87 ? 6.947 -4.403 5.889 1.00 83.81 87 CYS A N 1
ATOM 679 C CA . CYS A 1 87 ? 7.431 -4.011 7.211 1.00 83.81 87 CYS A CA 1
ATOM 680 C C . CYS A 1 87 ? 6.343 -3.284 8.013 1.00 83.81 87 CYS A C 1
ATOM 682 O O . CYS A 1 87 ? 6.101 -3.631 9.167 1.00 83.81 87 CYS A O 1
ATOM 684 N N . VAL A 1 88 ? 5.643 -2.317 7.411 1.00 80.00 88 VAL A N 1
ATOM 685 C CA . VAL A 1 88 ? 4.533 -1.599 8.061 1.00 80.00 88 VAL A CA 1
ATOM 686 C C . VAL A 1 88 ? 3.431 -2.571 8.475 1.00 80.00 88 VAL A C 1
ATOM 688 O O . VAL A 1 88 ? 2.922 -2.456 9.591 1.00 80.00 88 VAL A O 1
ATOM 691 N N . LEU A 1 89 ? 3.103 -3.558 7.634 1.00 81.69 89 LEU A N 1
ATOM 692 C CA . LEU A 1 89 ? 2.122 -4.583 7.985 1.00 81.69 89 LEU A CA 1
ATOM 693 C C . LEU A 1 89 ? 2.611 -5.461 9.142 1.00 81.69 89 LEU A C 1
ATOM 695 O O . LEU A 1 89 ? 1.866 -5.659 10.099 1.00 81.69 89 LEU A O 1
ATOM 699 N N . ALA A 1 90 ? 3.857 -5.936 9.105 1.00 82.12 90 ALA A N 1
ATOM 700 C CA . ALA A 1 90 ? 4.428 -6.772 10.159 1.00 82.12 90 ALA A CA 1
ATOM 701 C C . ALA A 1 90 ? 4.473 -6.044 11.516 1.00 82.12 90 ALA A C 1
ATOM 703 O O . ALA A 1 90 ? 3.968 -6.556 12.515 1.00 82.12 90 ALA A O 1
ATOM 704 N N . PHE A 1 91 ? 5.003 -4.818 11.556 1.00 79.19 91 PHE A N 1
ATOM 705 C CA . PHE A 1 91 ? 5.087 -4.022 12.787 1.00 79.19 91 PHE A CA 1
ATOM 706 C C . PHE A 1 91 ? 3.717 -3.546 13.277 1.00 79.19 91 PHE A C 1
ATOM 708 O O . PHE A 1 91 ? 3.443 -3.567 14.481 1.00 79.19 91 PHE A O 1
ATOM 715 N N . GLY A 1 92 ? 2.838 -3.130 12.367 1.00 74.19 92 GLY A N 1
ATOM 716 C CA . GLY A 1 92 ? 1.484 -2.734 12.731 1.00 74.19 92 GLY A CA 1
ATOM 717 C C . GLY A 1 92 ? 0.636 -3.910 13.213 1.00 74.19 92 GLY A C 1
ATOM 718 O O . GLY A 1 92 ? -0.128 -3.743 14.157 1.00 74.19 92 GL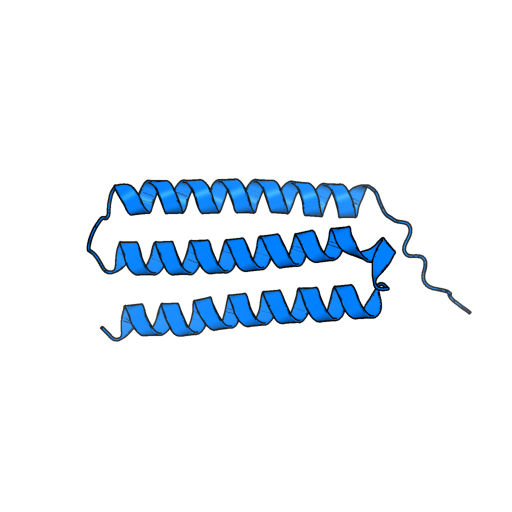Y A O 1
ATOM 719 N N . GLY A 1 93 ? 0.834 -5.107 12.652 1.00 68.81 93 GLY A N 1
ATOM 720 C CA . GLY A 1 93 ? 0.249 -6.358 13.138 1.00 68.81 93 GLY A CA 1
ATOM 721 C C . GLY A 1 93 ? 0.668 -6.685 14.574 1.00 68.81 93 GLY A C 1
ATOM 722 O O . GLY A 1 93 ? -0.180 -7.011 15.400 1.00 68.81 93 GLY A O 1
ATOM 723 N N . VAL A 1 94 ? 1.951 -6.506 14.911 1.00 68.81 94 VAL A N 1
ATOM 724 C CA . VAL A 1 94 ? 2.459 -6.702 16.284 1.00 68.81 94 VAL A CA 1
ATOM 725 C C . VAL A 1 94 ? 1.834 -5.704 17.266 1.00 68.81 94 VAL A C 1
ATOM 727 O O . VAL A 1 94 ? 1.377 -6.100 18.337 1.00 68.81 94 VAL A O 1
ATOM 730 N N . ARG A 1 95 ? 1.724 -4.418 16.897 1.00 60.88 95 ARG A N 1
ATOM 731 C CA . ARG A 1 95 ? 1.078 -3.389 17.741 1.00 60.88 95 ARG A CA 1
ATOM 732 C C . ARG A 1 95 ? -0.380 -3.703 18.087 1.00 60.88 95 ARG A C 1
ATOM 734 O O . ARG A 1 95 ? -0.850 -3.260 19.130 1.00 60.88 95 ARG A O 1
ATOM 741 N N . LEU A 1 96 ? -1.071 -4.461 17.242 1.00 59.91 96 LEU A N 1
ATOM 742 C CA . LEU A 1 96 ? -2.461 -4.870 17.451 1.00 59.91 96 LEU A CA 1
ATOM 743 C C . LEU A 1 96 ? -2.616 -6.082 18.373 1.00 59.91 96 LEU A C 1
ATOM 745 O O . LEU A 1 96 ? -3.687 -6.256 18.947 1.00 59.91 96 LEU A O 1
ATOM 749 N N . VAL A 1 97 ? -1.571 -6.906 18.491 1.00 57.62 97 VAL A N 1
ATOM 750 C CA . VAL A 1 97 ? -1.538 -8.092 19.361 1.00 57.62 97 VAL A CA 1
ATOM 751 C C . VAL A 1 97 ? -1.081 -7.740 20.780 1.00 57.62 97 VAL A C 1
ATOM 753 O O . VAL A 1 97 ? -1.516 -8.377 21.733 1.00 57.62 97 VAL A O 1
ATOM 756 N N . THR A 1 98 ? -0.194 -6.752 20.935 1.00 49.88 98 THR A N 1
ATOM 757 C CA . THR A 1 98 ? 0.437 -6.431 22.232 1.00 49.88 98 THR A CA 1
ATOM 758 C C . THR A 1 98 ? -0.350 -5.437 23.103 1.00 49.88 98 THR A C 1
ATOM 760 O O . THR A 1 98 ? -0.127 -5.388 24.309 1.00 49.88 98 THR A O 1
ATOM 763 N N . ILE A 1 99 ? -1.260 -4.647 22.525 1.00 48.66 99 ILE A N 1
ATOM 764 C CA . ILE A 1 99 ? -2.246 -3.817 23.257 1.00 48.66 99 ILE A CA 1
ATOM 765 C C . ILE A 1 99 ? -3.518 -4.636 23.412 1.00 48.66 99 ILE A C 1
ATOM 767 O O . ILE A 1 99 ? -4.313 -4.426 24.357 1.00 48.66 99 ILE A O 1
#